Protein AF-A0A9C7QFZ3-F1 (afdb_monomer)

Secondary structure (DSSP, 8-state):
---HHHHHHHHHHHHHHTTSSSHHHHHHHHHHHHHHHHTT-HHHHHHHHHHHHHHHHHH---HHHHHHHHHHHHHHTTSS---------TTSS-SSPPP---HHHHHHHHTT--

Solvent-accessible surface area (backbone atoms only — not comparable to full-atom values): 6670 Å² total; per-residue (Å²): 139,87,58,64,66,60,50,52,53,51,39,52,54,48,18,59,73,48,60,52,85,31,78,67,7,35,54,39,36,47,54,47,16,52,50,27,46,76,72,67,42,52,70,63,15,48,56,36,27,52,52,36,39,55,51,27,67,72,72,71,44,62,67,66,58,38,51,50,34,49,48,50,52,38,19,74,72,66,76,42,75,64,86,68,79,80,76,76,60,97,62,85,65,63,96,60,77,78,81,79,75,57,64,70,5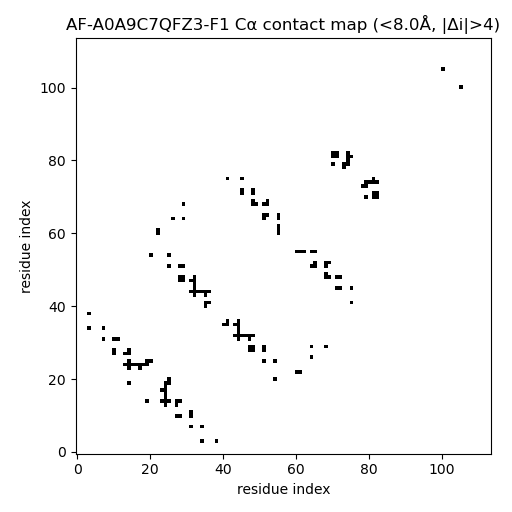8,53,55,56,55,63,62,73,81,111

Foldseek 3Di:
DDDLVVVLVVLVVQLVVCPVLDPRSLVSLLVNLVSCVVVVVNVSSLVSLVSSCVSCVVVVPDVVSNVSSVQSVCCVVVNDPRPDDPCPPPPVPPPDPDPDPDVVVVVVVVVVVD

Mean predicted aligned error: 12.06 Å

Sequence (114 aa):
LGNYERAVEKLNLAIEAAGGDTDEGTQYRCVLAELYANMGILNQSREEFEKVIEYTEKTNTLAKQRAIARAYLDAFDGKNAMPREKIQRPGDAPIVPKPRQNAAFIAKQSRKHR

Radius of gyration: 23.93 Å; Cα contacts (8 Å, |Δi|>4): 87; chains: 1; bounding box: 50×51×62 Å

Structure (mmCIF, N/CA/C/O backbone):
data_AF-A0A9C7QFZ3-F1
#
_entry.id   AF-A0A9C7QFZ3-F1
#
loop_
_atom_site.group_PDB
_atom_site.id
_atom_site.type_symbol
_atom_site.label_atom_id
_atom_site.label_alt_id
_atom_site.label_comp_id
_atom_site.label_asym_id
_atom_site.label_entity_id
_atom_site.label_seq_id
_atom_site.pdbx_PDB_ins_code
_atom_site.Cartn_x
_atom_site.Cartn_y
_atom_site.Cartn_z
_atom_site.occupancy
_atom_site.B_iso_or_equiv
_atom_site.auth_seq_id
_atom_site.auth_comp_id
_atom_site.auth_asym_id
_atom_site.auth_atom_id
_atom_site.pdbx_PDB_model_num
ATO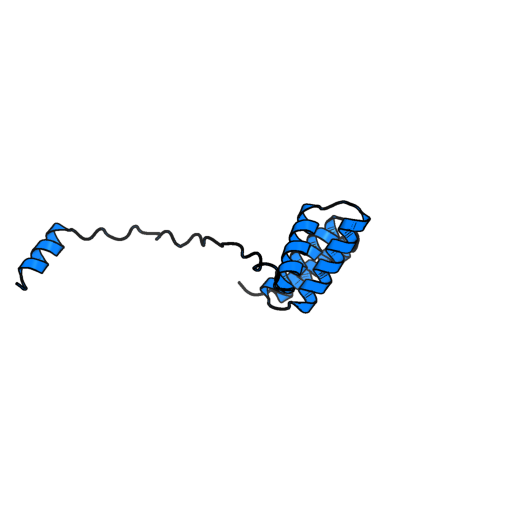M 1 N N . LEU A 1 1 ? 5.536 -7.553 18.666 1.00 51.28 1 LEU A N 1
ATOM 2 C CA . LEU A 1 1 ? 4.675 -6.833 17.699 1.00 51.28 1 LEU A CA 1
ATOM 3 C C . LEU A 1 1 ? 4.777 -5.359 18.044 1.00 51.28 1 LEU A C 1
ATOM 5 O O . LEU A 1 1 ? 4.451 -5.049 19.178 1.00 51.28 1 LEU A O 1
ATOM 9 N N . GLY A 1 2 ? 5.277 -4.486 17.166 1.00 60.38 2 GLY A N 1
ATOM 10 C CA . GLY A 1 2 ? 5.216 -3.045 17.458 1.00 60.38 2 GLY A CA 1
ATOM 11 C C . GLY A 1 2 ? 6.477 -2.246 17.182 1.00 60.38 2 GLY A C 1
ATOM 12 O O . GLY A 1 2 ? 6.984 -1.583 18.074 1.00 60.38 2 GLY A O 1
ATOM 13 N N . ASN A 1 3 ? 6.961 -2.251 15.944 1.00 81.94 3 ASN A N 1
ATOM 14 C CA . ASN A 1 3 ? 7.702 -1.081 15.491 1.00 81.94 3 ASN A CA 1
ATOM 15 C C . ASN A 1 3 ? 7.290 -0.755 14.056 1.00 81.94 3 ASN A C 1
ATOM 17 O O . ASN A 1 3 ? 8.013 -1.030 13.100 1.00 81.94 3 ASN A O 1
ATOM 21 N N . TYR A 1 4 ? 6.045 -0.286 13.924 1.00 85.88 4 TYR A N 1
ATOM 22 C CA . TYR A 1 4 ? 5.478 0.116 12.640 1.00 85.88 4 TYR A CA 1
ATOM 23 C C . TYR A 1 4 ? 6.265 1.274 12.022 1.00 85.88 4 TYR A C 1
ATOM 25 O O . TYR A 1 4 ? 6.459 1.282 10.816 1.00 85.88 4 TYR A O 1
ATOM 33 N N . GLU A 1 5 ? 6.821 2.168 12.842 1.00 87.38 5 GLU A N 1
ATOM 34 C CA . GLU A 1 5 ? 7.716 3.244 12.399 1.00 87.38 5 GLU A CA 1
ATOM 35 C C . GLU A 1 5 ? 8.938 2.687 11.664 1.00 87.38 5 GLU A C 1
ATOM 37 O O . GLU A 1 5 ? 9.227 3.087 10.540 1.00 87.38 5 GLU A O 1
ATOM 42 N N . ARG A 1 6 ? 9.593 1.666 12.232 1.00 90.00 6 ARG A N 1
ATOM 43 C CA . ARG A 1 6 ? 10.717 0.993 11.566 1.00 90.00 6 ARG A CA 1
ATOM 44 C C . ARG A 1 6 ? 10.304 0.264 10.282 1.00 90.00 6 ARG A C 1
ATOM 46 O O . ARG A 1 6 ? 11.125 0.095 9.385 1.00 90.00 6 ARG A O 1
ATOM 53 N N . ALA A 1 7 ? 9.067 -0.226 10.197 1.00 91.31 7 ALA A N 1
ATOM 54 C CA . ALA A 1 7 ? 8.556 -0.844 8.974 1.00 91.31 7 ALA A CA 1
ATOM 55 C C . ALA A 1 7 ? 8.312 0.208 7.881 1.00 91.31 7 ALA A C 1
ATOM 57 O O . ALA A 1 7 ? 8.732 -0.005 6.748 1.00 91.31 7 ALA A O 1
ATOM 58 N N . VAL A 1 8 ? 7.725 1.352 8.242 1.00 94.06 8 VAL A N 1
ATOM 59 C CA . VAL A 1 8 ? 7.552 2.512 7.356 1.00 94.06 8 VAL A CA 1
ATOM 60 C C . VAL A 1 8 ? 8.904 2.998 6.835 1.00 94.06 8 VAL A C 1
ATOM 62 O O . VAL A 1 8 ? 9.077 3.130 5.629 1.00 94.06 8 VAL A O 1
ATOM 65 N N . GLU A 1 9 ? 9.889 3.187 7.717 1.00 94.06 9 GLU A N 1
ATOM 66 C CA . GLU A 1 9 ? 11.241 3.620 7.341 1.00 94.06 9 GLU A CA 1
ATOM 67 C C . GLU A 1 9 ? 11.881 2.665 6.323 1.00 94.06 9 GLU A C 1
ATOM 69 O O . GLU A 1 9 ? 12.357 3.090 5.272 1.00 94.06 9 GLU A O 1
ATOM 74 N N . LYS A 1 10 ? 11.837 1.355 6.593 1.00 94.56 10 LYS A N 1
ATOM 75 C CA . LYS A 1 10 ? 12.385 0.345 5.679 1.00 94.56 10 LYS A CA 1
ATOM 76 C C . LYS A 1 10 ? 11.671 0.312 4.332 1.00 94.56 10 LYS A C 1
ATOM 78 O O . LYS A 1 10 ? 12.330 0.109 3.318 1.00 94.56 10 LYS A O 1
ATOM 83 N N . LEU A 1 11 ? 10.349 0.472 4.324 1.00 94.50 11 LEU A N 1
ATOM 84 C CA . LEU A 1 11 ? 9.569 0.502 3.089 1.00 94.50 11 LEU A CA 1
ATOM 85 C C . LEU A 1 11 ? 9.903 1.744 2.260 1.00 94.50 11 LEU A C 1
ATOM 87 O O . LEU A 1 11 ? 10.123 1.608 1.063 1.00 94.50 11 LEU A O 1
ATOM 91 N N . ASN A 1 12 ? 10.037 2.916 2.884 1.00 94.56 12 ASN A N 1
ATOM 92 C CA . ASN A 1 12 ? 10.461 4.134 2.191 1.00 94.56 12 ASN A CA 1
ATOM 93 C C . ASN A 1 12 ? 11.851 3.977 1.560 1.00 94.56 12 ASN A C 1
ATOM 95 O O . ASN A 1 12 ? 12.013 4.249 0.374 1.00 94.56 12 ASN A O 1
ATOM 99 N N . LEU A 1 13 ? 12.820 3.430 2.303 1.00 95.50 13 LEU A N 1
ATOM 100 C CA . LEU A 1 13 ? 14.153 3.136 1.765 1.00 95.50 13 LEU A CA 1
ATOM 101 C C . LEU A 1 13 ? 14.107 2.145 0.592 1.00 95.50 13 LEU A C 1
ATOM 103 O O . LEU A 1 13 ? 14.848 2.300 -0.375 1.00 95.50 13 LEU A O 1
ATOM 107 N N . ALA A 1 14 ? 13.241 1.129 0.656 1.00 94.44 14 ALA A N 1
ATOM 108 C CA . ALA A 1 14 ? 13.074 0.164 -0.430 1.00 94.44 14 ALA A CA 1
ATOM 109 C C . ALA A 1 14 ? 12.448 0.802 -1.682 1.00 94.44 14 ALA A C 1
ATOM 111 O O . ALA A 1 14 ? 12.876 0.509 -2.795 1.00 94.44 14 ALA A O 1
ATOM 112 N N . ILE A 1 15 ? 11.476 1.704 -1.509 1.00 94.69 15 ILE A N 1
ATOM 113 C CA . ILE A 1 15 ? 10.857 2.460 -2.608 1.00 94.69 15 ILE A CA 1
ATOM 114 C C . ILE A 1 15 ? 11.896 3.356 -3.291 1.00 94.69 15 ILE A C 1
ATOM 116 O O . ILE A 1 15 ? 11.976 3.370 -4.520 1.00 94.69 15 ILE A O 1
ATOM 120 N N . GLU A 1 16 ? 12.705 4.072 -2.508 1.00 93.81 16 GLU A N 1
ATOM 121 C CA . GLU A 1 16 ? 13.789 4.913 -3.024 1.00 93.81 16 GLU A CA 1
ATOM 122 C C . GLU A 1 16 ? 14.839 4.080 -3.768 1.00 93.81 16 GLU A C 1
ATOM 124 O O . GLU A 1 16 ? 15.200 4.413 -4.897 1.00 93.81 16 GLU A O 1
ATOM 129 N N . ALA A 1 17 ? 15.275 2.959 -3.186 1.00 94.56 17 ALA A N 1
ATOM 130 C CA . ALA A 1 17 ? 16.249 2.060 -3.802 1.00 94.56 17 ALA A CA 1
ATOM 131 C C . ALA A 1 17 ? 15.738 1.434 -5.111 1.00 94.56 17 ALA A C 1
ATOM 133 O O . ALA A 1 17 ? 16.511 1.261 -6.053 1.00 94.56 17 ALA A O 1
ATOM 134 N N . ALA A 1 18 ? 14.441 1.123 -5.187 1.00 91.38 18 ALA A N 1
ATOM 135 C CA . ALA A 1 18 ? 13.800 0.591 -6.385 1.00 91.38 18 ALA A CA 1
ATOM 136 C C . ALA A 1 18 ? 13.529 1.660 -7.460 1.00 91.38 18 ALA A C 1
ATOM 138 O O . ALA A 1 18 ? 13.088 1.315 -8.554 1.00 91.38 18 ALA A O 1
ATOM 139 N N . GLY A 1 19 ? 13.772 2.945 -7.181 1.00 85.81 19 GLY A N 1
ATOM 140 C CA . GLY A 1 19 ? 13.589 4.033 -8.143 1.00 85.81 19 GLY A CA 1
ATOM 141 C C . GLY A 1 19 ? 12.172 4.610 -8.216 1.00 85.81 19 GLY A C 1
ATOM 142 O O . GLY A 1 19 ? 11.866 5.283 -9.195 1.00 85.81 19 GLY A O 1
ATOM 143 N N . GLY A 1 20 ? 11.321 4.381 -7.207 1.00 74.06 20 GLY A N 1
ATOM 144 C CA . GLY A 1 20 ? 10.017 5.039 -7.016 1.00 74.06 20 GLY A CA 1
ATOM 145 C C . GLY A 1 20 ? 8.902 4.650 -7.999 1.00 74.06 20 GLY A C 1
ATOM 146 O O . GLY A 1 20 ? 7.839 4.224 -7.550 1.00 74.06 20 GLY A O 1
ATOM 147 N N . ASP A 1 21 ? 9.173 4.763 -9.301 1.00 83.38 21 ASP A N 1
ATOM 148 C CA . ASP A 1 21 ? 8.276 4.521 -10.441 1.00 83.38 21 ASP A CA 1
ATOM 149 C C . ASP A 1 21 ? 8.681 3.249 -11.205 1.00 83.38 21 ASP A C 1
ATOM 151 O O . ASP A 1 21 ? 8.745 3.187 -12.437 1.00 83.38 21 ASP A O 1
ATOM 155 N N . THR A 1 22 ? 8.987 2.197 -10.458 1.00 93.00 22 THR A N 1
ATOM 156 C CA . THR A 1 22 ? 9.196 0.852 -10.998 1.00 93.00 22 THR A CA 1
ATOM 157 C C . THR A 1 22 ? 8.092 -0.075 -10.517 1.00 93.00 22 THR A C 1
ATOM 159 O O . THR A 1 22 ? 7.403 0.209 -9.531 1.00 93.00 22 THR A O 1
ATOM 162 N N . ASP A 1 23 ? 7.927 -1.216 -11.188 1.00 93.19 23 ASP A N 1
ATOM 163 C CA . ASP A 1 23 ? 6.995 -2.245 -10.730 1.00 93.19 23 ASP A CA 1
ATOM 164 C C . ASP A 1 23 ? 7.326 -2.682 -9.290 1.00 93.19 23 ASP A C 1
ATOM 166 O O . ASP A 1 23 ? 6.430 -2.885 -8.474 1.00 93.19 23 ASP A O 1
ATOM 170 N N . GLU A 1 24 ? 8.613 -2.788 -8.954 1.00 94.12 24 GLU A N 1
ATOM 171 C CA . GLU A 1 24 ? 9.070 -3.144 -7.610 1.00 94.12 24 GLU A CA 1
ATOM 172 C C . GLU A 1 24 ? 8.784 -2.027 -6.590 1.00 94.12 24 GLU A C 1
ATOM 174 O O . GLU A 1 24 ? 8.185 -2.287 -5.544 1.00 94.12 24 GLU A O 1
ATOM 179 N N . GLY A 1 25 ? 9.111 -0.771 -6.915 1.00 94.38 25 GLY A N 1
ATOM 180 C CA . GLY A 1 25 ? 8.797 0.379 -6.061 1.00 94.38 25 GLY A CA 1
ATOM 181 C C . GLY A 1 25 ? 7.295 0.512 -5.792 1.00 94.38 25 GLY A C 1
ATOM 182 O O . GLY A 1 25 ? 6.874 0.736 -4.656 1.00 94.38 25 GLY A O 1
ATOM 183 N N . THR A 1 26 ? 6.470 0.267 -6.810 1.00 95.62 26 THR A N 1
ATOM 184 C CA . THR A 1 26 ? 5.006 0.310 -6.705 1.00 95.62 26 THR A CA 1
ATOM 185 C C . THR A 1 26 ? 4.454 -0.813 -5.827 1.00 95.62 26 THR A C 1
ATOM 187 O O . THR A 1 26 ? 3.505 -0.601 -5.069 1.00 95.62 26 THR A O 1
ATOM 190 N N . GLN A 1 27 ? 5.056 -2.005 -5.865 1.00 95.00 27 GLN A N 1
ATOM 191 C CA . GLN A 1 27 ? 4.702 -3.082 -4.937 1.00 95.00 27 GLN A CA 1
ATOM 192 C C . GLN A 1 27 ? 4.987 -2.688 -3.485 1.00 95.00 27 GLN A C 1
ATOM 194 O O . GLN A 1 27 ? 4.113 -2.865 -2.634 1.00 95.00 27 GLN A O 1
ATOM 199 N N . TYR A 1 28 ? 6.154 -2.099 -3.201 1.00 96.56 28 TYR A N 1
ATOM 200 C CA . TYR A 1 28 ? 6.472 -1.605 -1.858 1.00 96.56 28 TYR A CA 1
ATOM 201 C C . TYR A 1 28 ? 5.537 -0.470 -1.414 1.00 96.56 28 TYR A C 1
ATOM 203 O O . TYR A 1 28 ? 5.087 -0.483 -0.268 1.00 96.56 28 TYR A O 1
ATOM 211 N N . ARG A 1 29 ? 5.166 0.455 -2.314 1.00 95.81 29 ARG A N 1
ATOM 212 C CA . ARG A 1 29 ? 4.156 1.497 -2.036 1.00 95.81 29 ARG A CA 1
ATOM 213 C C . ARG A 1 29 ? 2.800 0.913 -1.652 1.00 95.81 29 ARG A C 1
ATOM 215 O O . ARG A 1 29 ? 2.189 1.382 -0.699 1.00 95.81 29 ARG A O 1
ATOM 222 N N . CYS A 1 30 ? 2.348 -0.137 -2.338 1.00 95.69 30 CYS A N 1
ATOM 223 C CA . CYS A 1 30 ? 1.087 -0.805 -2.007 1.00 95.69 30 CYS A CA 1
ATOM 224 C C . CYS A 1 30 ? 1.105 -1.363 -0.573 1.00 95.69 30 CYS A C 1
ATOM 226 O O . CYS A 1 30 ? 0.166 -1.149 0.189 1.00 95.69 30 CYS A O 1
ATOM 228 N N . VAL A 1 31 ? 2.206 -2.006 -0.171 1.00 95.25 31 VAL A N 1
ATOM 229 C CA . VAL A 1 31 ? 2.378 -2.525 1.199 1.00 95.25 31 VAL A CA 1
ATOM 230 C C . VAL A 1 31 ? 2.462 -1.389 2.226 1.00 95.25 31 VAL A C 1
ATOM 232 O O . VAL A 1 31 ? 1.899 -1.492 3.315 1.00 95.25 31 V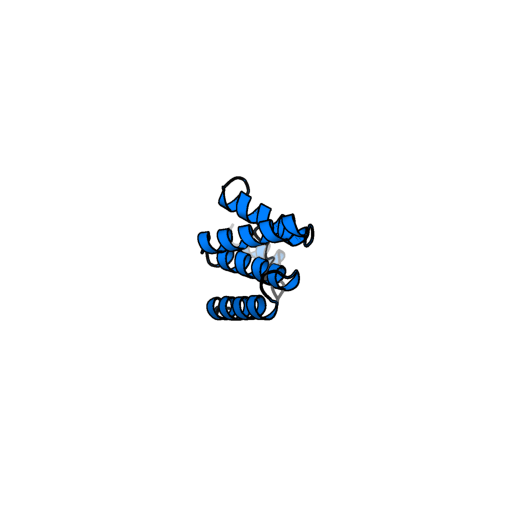AL A O 1
ATOM 235 N N . LEU A 1 32 ? 3.137 -0.287 1.890 1.00 95.69 32 LEU A N 1
ATOM 236 C CA . LEU A 1 32 ? 3.205 0.903 2.739 1.00 95.69 32 LEU A CA 1
ATOM 237 C C . LEU A 1 32 ? 1.815 1.517 2.963 1.00 95.69 32 LEU A C 1
ATOM 239 O O . LEU A 1 32 ? 1.462 1.862 4.091 1.00 95.69 32 LEU A O 1
ATOM 243 N N . ALA A 1 33 ? 1.003 1.595 1.911 1.00 96.19 33 ALA A N 1
ATOM 244 C CA . ALA A 1 33 ? -0.358 2.100 1.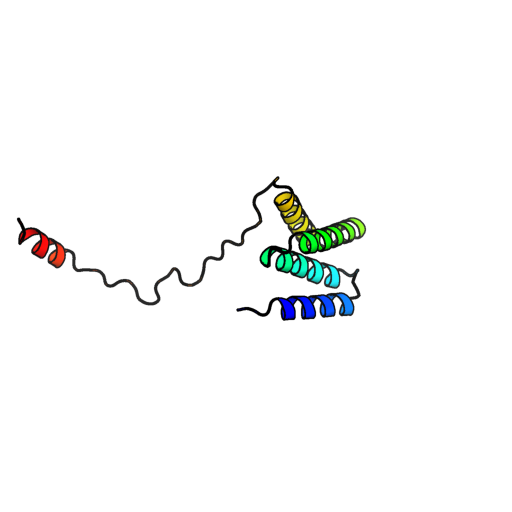987 1.00 96.19 33 ALA A CA 1
ATOM 245 C C . ALA A 1 33 ? -1.244 1.224 2.892 1.00 96.19 33 ALA A C 1
ATOM 247 O O . ALA A 1 33 ? -1.955 1.749 3.755 1.00 96.19 33 ALA A O 1
ATOM 248 N N . GLU A 1 34 ? -1.157 -0.104 2.771 1.00 94.44 34 GLU A N 1
ATOM 249 C CA . GLU A 1 34 ? -1.838 -1.046 3.673 1.00 94.44 34 GLU A CA 1
ATOM 250 C C . GLU A 1 34 ? -1.384 -0.882 5.129 1.00 94.44 34 GLU A C 1
ATOM 252 O O . GLU A 1 34 ? -2.202 -0.897 6.054 1.00 94.44 34 GLU A O 1
ATOM 257 N N . LEU A 1 35 ? -0.081 -0.686 5.347 1.00 94.00 35 LEU A N 1
ATOM 258 C CA 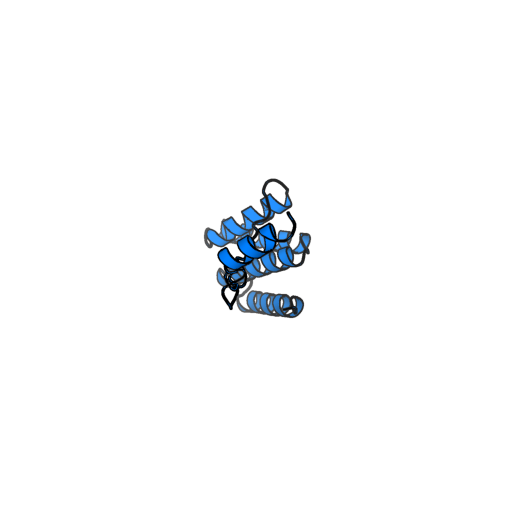. LEU A 1 35 ? 0.481 -0.454 6.672 1.00 94.00 35 LEU A CA 1
ATOM 259 C C . LEU A 1 35 ? -0.099 0.814 7.308 1.00 94.00 35 LEU A C 1
ATOM 261 O O . LEU A 1 35 ? -0.555 0.765 8.452 1.00 94.00 35 LEU A O 1
ATOM 265 N N . TYR A 1 36 ? -0.156 1.920 6.562 1.00 95.19 36 TYR A N 1
ATOM 266 C CA . TYR A 1 36 ? -0.786 3.154 7.031 1.00 95.19 36 TYR A CA 1
ATOM 267 C C . TYR A 1 36 ? -2.270 2.962 7.361 1.00 95.19 36 TYR A C 1
ATOM 269 O O . TYR A 1 36 ? -2.728 3.460 8.392 1.00 95.19 36 TYR A O 1
ATOM 277 N N . ALA A 1 37 ? -3.011 2.188 6.558 1.00 92.31 37 ALA A N 1
ATOM 278 C CA . ALA A 1 37 ? -4.406 1.858 6.856 1.00 92.31 37 ALA A CA 1
ATOM 279 C C . ALA A 1 37 ? -4.534 1.091 8.181 1.00 92.31 37 ALA A C 1
ATOM 281 O O . ALA A 1 37 ? -5.375 1.426 9.016 1.00 92.31 37 ALA A O 1
ATOM 282 N N . ASN A 1 38 ? -3.664 0.104 8.407 1.00 90.00 38 ASN A N 1
ATOM 283 C CA . ASN A 1 38 ? -3.637 -0.692 9.636 1.00 90.00 38 ASN A CA 1
ATOM 284 C C . ASN A 1 38 ? -3.231 0.128 10.873 1.00 90.00 38 ASN A C 1
ATOM 286 O O . ASN A 1 38 ? -3.660 -0.184 11.984 1.00 90.00 38 ASN A O 1
ATOM 290 N N . MET A 1 39 ? -2.441 1.188 10.691 1.00 90.88 39 MET A N 1
ATOM 291 C CA . MET A 1 39 ? -2.106 2.162 11.737 1.00 90.88 39 MET A CA 1
ATOM 292 C C . MET A 1 39 ? -3.212 3.203 11.979 1.00 90.88 39 MET A C 1
ATOM 294 O O . MET A 1 39 ? -3.107 3.994 12.914 1.00 90.88 39 MET A O 1
ATOM 298 N N . GLY A 1 40 ? -4.266 3.226 11.156 1.00 91.00 40 GLY A N 1
ATOM 299 C CA . GLY A 1 40 ? -5.335 4.226 11.218 1.00 91.00 40 GLY A CA 1
ATOM 300 C C . GLY A 1 40 ? -4.974 5.575 10.586 1.00 91.00 40 GLY A C 1
ATOM 301 O O . GLY A 1 40 ? -5.726 6.537 10.729 1.00 91.00 40 GLY A O 1
ATOM 302 N N . ILE A 1 41 ? -3.855 5.663 9.863 1.00 94.19 41 ILE A N 1
ATOM 303 C CA . ILE A 1 41 ? -3.391 6.892 9.209 1.00 94.19 41 ILE A CA 1
ATOM 304 C C . ILE A 1 41 ? -3.952 6.949 7.782 1.00 94.19 41 ILE A C 1
ATOM 306 O O . ILE A 1 41 ? -3.247 6.808 6.782 1.00 94.19 41 ILE A O 1
ATOM 310 N N . LEU A 1 42 ? -5.273 7.121 7.690 1.00 92.94 42 LEU A N 1
ATOM 311 C CA . LEU A 1 42 ? -6.022 6.928 6.443 1.00 92.94 42 LEU A CA 1
ATOM 312 C C . LEU A 1 42 ? -5.644 7.916 5.331 1.00 92.94 42 LEU A C 1
ATOM 314 O O . LEU A 1 42 ? -5.637 7.534 4.167 1.00 92.94 42 LEU A O 1
ATOM 318 N N . ASN A 1 43 ? -5.290 9.158 5.672 1.00 94.88 43 ASN A N 1
ATOM 319 C CA . ASN A 1 43 ? -4.913 10.161 4.670 1.00 94.88 43 ASN A CA 1
ATOM 320 C C . ASN A 1 43 ? -3.617 9.778 3.936 1.00 94.88 43 ASN A C 1
ATOM 322 O O . ASN A 1 43 ? -3.573 9.845 2.713 1.00 94.88 43 ASN A O 1
ATOM 326 N N . GLN A 1 44 ? -2.598 9.314 4.669 1.00 95.38 44 GLN A N 1
ATOM 327 C CA . GLN A 1 44 ? -1.335 8.849 4.076 1.00 95.38 44 GLN A CA 1
ATOM 328 C C . GLN A 1 44 ? -1.537 7.558 3.282 1.00 95.38 44 GLN A C 1
ATOM 330 O O . GLN A 1 44 ? -0.996 7.397 2.194 1.00 95.38 44 GLN A O 1
ATOM 335 N N . SER A 1 45 ? -2.368 6.651 3.801 1.00 95.94 45 SER A N 1
ATOM 336 C CA . SER A 1 45 ? -2.745 5.435 3.082 1.00 95.94 45 SER A CA 1
ATOM 337 C C . SER A 1 45 ? -3.414 5.746 1.739 1.00 95.94 45 SER A C 1
ATOM 339 O O . SER A 1 45 ? -3.035 5.178 0.716 1.00 95.94 45 SER A O 1
ATOM 341 N N . ARG A 1 46 ? -4.372 6.683 1.728 1.00 96.44 46 ARG A N 1
ATOM 342 C CA . ARG A 1 46 ? -5.065 7.131 0.515 1.00 96.44 46 ARG A CA 1
ATOM 343 C C . ARG A 1 46 ? -4.085 7.695 -0.510 1.00 96.44 46 ARG A C 1
ATOM 345 O O . ARG A 1 46 ? -4.120 7.258 -1.653 1.00 96.44 46 ARG A O 1
ATOM 352 N N . GLU A 1 47 ? -3.203 8.600 -0.091 1.00 96.75 47 GLU A N 1
ATOM 353 C CA . GLU A 1 47 ? -2.214 9.220 -0.978 1.00 96.75 47 GLU A CA 1
ATOM 354 C C . GLU A 1 47 ? -1.312 8.171 -1.654 1.00 96.75 47 GLU A C 1
ATOM 356 O O . GLU A 1 47 ? -1.082 8.217 -2.862 1.00 96.75 47 GLU A O 1
ATOM 361 N N . GLU A 1 48 ? -0.834 7.177 -0.901 1.00 96.62 48 GLU A N 1
ATOM 362 C CA . GLU A 1 48 ? 0.008 6.118 -1.464 1.00 96.62 48 GLU A CA 1
ATOM 363 C C . GLU A 1 48 ? -0.772 5.176 -2.396 1.00 96.62 48 GLU A C 1
ATOM 365 O O . GLU A 1 48 ? -0.253 4.781 -3.443 1.00 96.62 48 GLU A O 1
ATOM 370 N N . PHE A 1 49 ? -2.035 4.854 -2.093 1.00 97.19 49 PHE A N 1
ATOM 371 C CA . PHE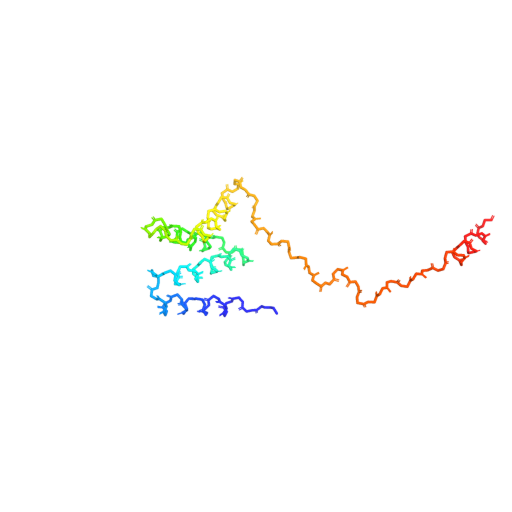 A 1 49 ? -2.871 4.057 -2.999 1.00 97.19 49 PHE A CA 1
ATOM 372 C C . PHE A 1 49 ? -3.217 4.791 -4.299 1.00 97.19 49 PHE A C 1
ATOM 374 O O . PHE A 1 49 ? -3.273 4.154 -5.353 1.00 97.19 49 PHE A O 1
ATOM 381 N N . GLU A 1 50 ? -3.417 6.109 -4.255 1.00 96.88 50 GLU A N 1
ATOM 382 C CA . GLU A 1 50 ? -3.632 6.929 -5.452 1.00 96.88 50 GLU A CA 1
ATOM 383 C C . GLU A 1 50 ? -2.408 6.882 -6.380 1.00 96.88 50 GLU A C 1
ATOM 385 O O . GLU A 1 50 ? -2.567 6.633 -7.577 1.00 96.88 50 GLU A O 1
ATOM 390 N N . LYS A 1 51 ? -1.187 6.974 -5.829 1.00 95.69 51 LYS A N 1
ATOM 391 C CA . LYS A 1 51 ? 0.067 6.804 -6.593 1.00 95.69 51 LYS A CA 1
ATOM 392 C C . LYS A 1 51 ? 0.178 5.412 -7.222 1.00 95.69 51 LYS A C 1
ATOM 394 O O . LYS A 1 51 ? 0.568 5.287 -8.383 1.00 95.69 51 LYS A O 1
ATOM 399 N N . VAL A 1 52 ? -0.193 4.356 -6.487 1.00 96.31 52 VAL A N 1
ATOM 400 C CA . VAL A 1 52 ? -0.219 2.980 -7.022 1.00 96.31 52 VAL A CA 1
ATOM 401 C C . VAL A 1 52 ? -1.183 2.879 -8.204 1.00 96.31 52 VAL A C 1
ATOM 403 O O . VAL A 1 52 ? -0.822 2.327 -9.244 1.00 96.31 52 VAL A O 1
ATOM 406 N N . ILE A 1 53 ? -2.398 3.422 -8.088 1.00 96.69 53 ILE A N 1
ATOM 407 C CA . ILE A 1 53 ? -3.366 3.415 -9.193 1.00 96.69 53 ILE A CA 1
ATOM 408 C C . ILE A 1 53 ? -2.812 4.174 -10.394 1.00 96.69 53 ILE A C 1
ATOM 410 O O . ILE A 1 53 ? -2.789 3.602 -11.482 1.00 96.69 53 ILE A O 1
ATOM 414 N N . GLU A 1 54 ? -2.312 5.393 -10.197 1.00 96.00 54 GLU A N 1
ATOM 415 C CA . GLU A 1 54 ? -1.758 6.218 -11.273 1.00 96.00 54 GLU A CA 1
ATOM 416 C C . GLU A 1 54 ? -0.649 5.481 -12.035 1.00 96.00 54 GLU A C 1
ATOM 418 O O . GLU A 1 54 ? -0.675 5.422 -13.267 1.00 96.00 54 GLU A O 1
ATOM 423 N N . TYR A 1 55 ? 0.296 4.868 -11.315 1.00 95.69 55 TYR A N 1
ATOM 424 C CA . TYR A 1 55 ? 1.365 4.090 -11.933 1.00 95.69 55 TYR A CA 1
ATOM 425 C C . TYR A 1 55 ? 0.810 2.898 -12.712 1.00 95.69 55 TYR A C 1
ATOM 427 O O . TYR A 1 55 ? 1.077 2.754 -13.906 1.00 95.69 55 TYR A O 1
ATOM 435 N N . THR A 1 56 ? -0.007 2.065 -12.056 1.00 95.50 56 THR A N 1
ATOM 436 C CA . THR A 1 56 ? -0.534 0.856 -12.696 1.00 95.50 56 THR A CA 1
ATOM 437 C C . THR A 1 56 ? -1.399 1.176 -13.907 1.00 95.50 56 THR A C 1
ATOM 439 O O . THR A 1 56 ? -1.403 0.393 -14.849 1.00 95.50 56 THR A O 1
ATOM 442 N N . GLU A 1 57 ? -2.150 2.277 -13.921 1.00 94.81 57 GLU A N 1
ATOM 443 C CA . GLU A 1 57 ? -2.958 2.685 -15.074 1.00 94.81 57 GLU A CA 1
ATOM 444 C C . GLU A 1 57 ? -2.089 3.163 -16.242 1.00 94.81 57 GLU A C 1
ATOM 446 O O . GLU A 1 57 ? -2.386 2.817 -17.385 1.00 94.81 57 GLU A O 1
ATOM 451 N N . LYS A 1 58 ? -0.979 3.864 -15.966 1.00 94.62 58 LYS A N 1
ATOM 452 C CA . LYS A 1 58 ? -0.006 4.280 -16.990 1.00 94.62 58 LYS A CA 1
ATOM 453 C C . LYS A 1 58 ? 0.723 3.096 -17.627 1.00 94.62 58 LYS A C 1
ATOM 455 O O . LYS A 1 58 ? 0.853 3.047 -18.847 1.00 94.62 58 LYS A O 1
ATOM 460 N N . THR A 1 59 ? 1.212 2.152 -16.825 1.00 93.38 59 THR A N 1
ATOM 461 C CA . THR A 1 59 ? 2.019 1.013 -17.311 1.00 93.38 59 THR A CA 1
ATOM 462 C C . THR A 1 59 ? 1.179 -0.186 -17.739 1.00 93.38 59 THR A C 1
ATOM 464 O O . THR A 1 59 ? 1.666 -1.093 -18.410 1.00 93.38 59 THR A O 1
ATOM 467 N N . ASN A 1 60 ? -0.088 -0.211 -17.331 1.00 93.44 60 ASN A N 1
ATOM 468 C CA . ASN A 1 60 ? -0.981 -1.357 -17.416 1.00 93.44 60 ASN A CA 1
ATOM 469 C C . ASN A 1 60 ? -0.426 -2.653 -16.777 1.00 93.44 60 ASN A C 1
ATOM 471 O O . ASN A 1 60 ? -0.839 -3.756 -17.141 1.00 93.44 60 ASN A O 1
ATOM 475 N N . THR A 1 61 ? 0.490 -2.529 -15.812 1.00 92.31 61 THR A N 1
ATOM 476 C CA . THR A 1 61 ? 1.061 -3.643 -15.037 1.00 92.31 61 THR A CA 1
ATOM 477 C C . THR A 1 61 ? 0.386 -3.766 -13.663 1.00 92.31 61 THR A C 1
ATOM 479 O O . THR A 1 61 ? -0.502 -2.987 -13.311 1.00 92.31 61 THR A O 1
ATOM 482 N N . LEU A 1 62 ?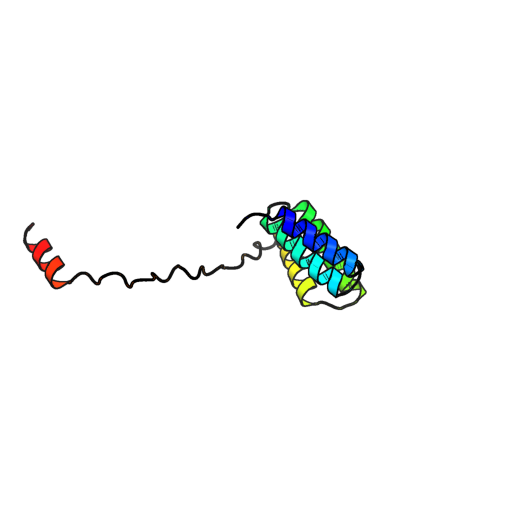 0.766 -4.790 -12.885 1.00 93.25 62 LEU A N 1
ATOM 483 C CA . LEU A 1 62 ? 0.395 -4.929 -11.466 1.00 93.25 62 LEU A CA 1
ATOM 484 C C . LEU A 1 62 ? -1.121 -4.900 -11.181 1.00 93.25 62 LEU A C 1
ATOM 486 O O . LEU A 1 62 ? -1.604 -4.261 -10.245 1.00 93.25 62 LEU A O 1
ATOM 490 N N . ALA A 1 63 ? -1.895 -5.654 -11.969 1.00 95.06 63 ALA A N 1
ATOM 491 C CA . ALA A 1 63 ? -3.356 -5.716 -11.848 1.00 95.06 63 ALA A CA 1
ATOM 492 C C . ALA A 1 63 ? -3.852 -6.076 -10.431 1.00 95.06 63 ALA A C 1
ATOM 494 O O . ALA A 1 63 ? -4.909 -5.607 -10.010 1.00 95.06 63 ALA A O 1
ATOM 495 N N . LYS A 1 64 ? -3.086 -6.880 -9.678 1.00 94.44 64 LYS A N 1
ATOM 496 C CA . LYS A 1 64 ? -3.412 -7.233 -8.287 1.00 94.44 64 LYS A CA 1
ATOM 497 C C . LYS A 1 64 ? -3.317 -6.017 -7.366 1.00 94.44 64 LYS A C 1
ATOM 499 O O . LYS A 1 64 ? -4.258 -5.746 -6.632 1.00 94.44 64 LYS A O 1
ATOM 504 N N . GLN A 1 65 ? -2.221 -5.269 -7.443 1.00 94.81 65 GLN A N 1
ATOM 505 C CA . GLN A 1 65 ? -1.985 -4.060 -6.656 1.00 94.81 65 GLN A CA 1
ATOM 506 C C . GLN A 1 65 ? -3.028 -2.990 -6.989 1.00 94.81 65 GLN A C 1
ATOM 508 O O . GLN A 1 65 ? -3.590 -2.383 -6.083 1.00 94.81 65 GLN A O 1
ATOM 513 N N . ARG A 1 66 ? -3.386 -2.839 -8.272 1.00 95.62 66 ARG A N 1
ATOM 514 C CA . ARG A 1 66 ? -4.490 -1.962 -8.693 1.00 95.62 66 ARG A CA 1
ATOM 515 C C . ARG A 1 66 ? -5.821 -2.357 -8.047 1.00 95.62 66 ARG A C 1
ATOM 517 O O . ARG A 1 66 ? -6.554 -1.494 -7.572 1.00 95.62 66 ARG A O 1
ATOM 524 N N . ALA A 1 67 ? -6.147 -3.652 -8.036 1.00 94.88 67 ALA A N 1
ATOM 525 C CA . ALA A 1 67 ? -7.382 -4.150 -7.430 1.00 94.88 67 ALA A CA 1
ATOM 526 C C . ALA A 1 67 ? -7.413 -3.915 -5.911 1.00 94.88 67 ALA A C 1
ATOM 528 O O . ALA A 1 67 ? -8.436 -3.480 -5.386 1.00 94.88 67 ALA A O 1
ATOM 529 N N . ILE A 1 68 ? -6.290 -4.151 -5.228 1.00 93.50 68 ILE A N 1
ATOM 530 C CA . ILE A 1 68 ? -6.133 -3.877 -3.796 1.00 93.50 68 ILE A CA 1
ATOM 531 C C . ILE A 1 68 ? -6.334 -2.384 -3.522 1.00 93.50 68 ILE A C 1
ATOM 533 O O . ILE A 1 68 ? -7.203 -2.027 -2.730 1.00 93.50 68 ILE A O 1
ATOM 537 N N . ALA A 1 69 ? -5.602 -1.514 -4.221 1.00 95.12 69 ALA A N 1
ATOM 538 C CA . ALA A 1 69 ? -5.683 -0.069 -4.030 1.00 95.12 69 ALA A CA 1
ATOM 539 C C . ALA A 1 69 ? -7.115 0.457 -4.213 1.00 95.12 69 ALA A C 1
ATOM 541 O O . ALA A 1 69 ? -7.623 1.183 -3.360 1.00 95.12 69 ALA A O 1
ATOM 542 N N . ARG A 1 70 ? -7.816 0.016 -5.268 1.00 94.81 70 ARG A N 1
ATOM 543 C CA . ARG A 1 70 ? -9.225 0.379 -5.493 1.00 94.81 70 ARG A CA 1
ATOM 544 C C . ARG A 1 70 ? -10.139 -0.092 -4.363 1.00 94.81 70 ARG A C 1
ATOM 546 O O . ARG A 1 70 ? -10.972 0.683 -3.908 1.00 94.81 70 ARG A O 1
ATOM 553 N N . ALA A 1 71 ? -9.960 -1.320 -3.874 1.00 93.38 71 ALA A N 1
ATOM 554 C CA . ALA A 1 71 ? -10.759 -1.841 -2.766 1.00 93.38 71 ALA A CA 1
ATOM 555 C C . ALA A 1 71 ? -10.583 -1.015 -1.480 1.00 93.38 71 ALA A C 1
ATOM 557 O O . ALA A 1 71 ? -11.564 -0.760 -0.781 1.00 93.38 71 ALA A O 1
ATOM 558 N N . TYR A 1 72 ? -9.358 -0.570 -1.183 1.00 93.81 72 TYR A N 1
ATOM 559 C CA . TYR A 1 72 ? -9.087 0.311 -0.046 1.00 93.81 72 TYR A CA 1
ATOM 560 C C . TYR A 1 72 ? -9.700 1.702 -0.229 1.00 93.81 72 TYR A C 1
ATOM 562 O O . TYR A 1 72 ? -10.369 2.181 0.683 1.00 93.81 72 TYR A O 1
ATOM 570 N N . LEU A 1 73 ? -9.546 2.328 -1.400 1.00 93.69 73 LEU A N 1
ATOM 571 C CA . LEU A 1 73 ? -10.142 3.642 -1.671 1.00 93.69 73 LEU A CA 1
ATOM 572 C C . LEU A 1 73 ? -11.674 3.612 -1.595 1.00 93.69 73 LEU A C 1
ATOM 574 O O . LEU A 1 73 ? -12.271 4.464 -0.940 1.00 93.69 73 LEU A O 1
ATOM 578 N N . ASP A 1 74 ? -12.313 2.596 -2.181 1.00 93.06 74 ASP A N 1
ATOM 579 C CA . ASP A 1 74 ? -13.764 2.417 -2.081 1.00 93.06 74 ASP A CA 1
ATOM 580 C C . ASP A 1 74 ? -14.212 2.207 -0.630 1.00 93.06 74 ASP A C 1
ATOM 582 O O . ASP A 1 74 ? -15.280 2.675 -0.228 1.00 93.06 74 ASP A O 1
ATOM 586 N N . ALA A 1 75 ? -13.401 1.520 0.175 1.0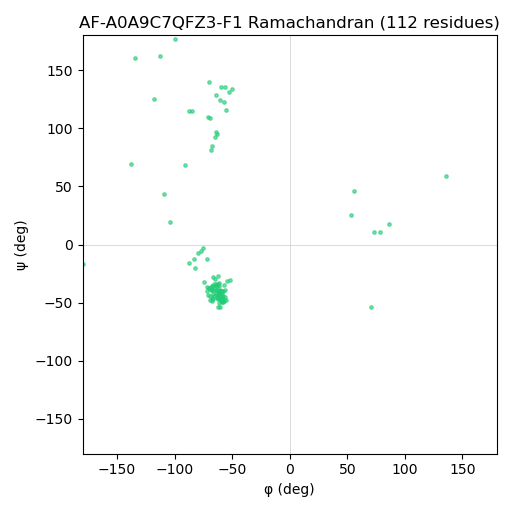0 91.19 75 ALA A N 1
ATOM 587 C CA . ALA A 1 75 ? -13.687 1.347 1.589 1.00 91.19 75 ALA A CA 1
ATOM 588 C C . ALA A 1 75 ? -13.503 2.639 2.399 1.00 91.19 75 ALA A C 1
ATOM 590 O O . ALA A 1 75 ? -14.304 2.915 3.292 1.00 91.19 75 ALA A O 1
ATOM 591 N N . PHE A 1 76 ? -12.510 3.467 2.063 1.00 90.56 76 PHE A N 1
ATOM 592 C CA . PHE A 1 76 ? -12.338 4.792 2.663 1.00 90.56 76 PHE A CA 1
ATOM 593 C C . PHE A 1 76 ? -13.481 5.746 2.307 1.00 90.56 76 PHE A C 1
ATOM 595 O O . PHE A 1 76 ? -13.868 6.563 3.137 1.00 90.56 76 PHE A O 1
ATOM 602 N N . ASP A 1 77 ? -14.043 5.621 1.104 1.00 89.88 77 ASP A N 1
ATOM 603 C CA . ASP A 1 77 ? -15.228 6.364 0.662 1.00 89.88 77 ASP A CA 1
ATOM 604 C C . ASP A 1 77 ? -16.537 5.829 1.281 1.00 89.88 77 ASP A C 1
ATOM 606 O O . ASP A 1 77 ? -17.614 6.367 1.024 1.00 89.88 77 ASP A O 1
ATOM 610 N N . GLY A 1 78 ? -16.475 4.748 2.068 1.00 86.06 78 GLY A N 1
ATOM 611 C CA . GLY A 1 78 ? -17.642 4.110 2.678 1.00 86.06 78 GLY A CA 1
ATOM 612 C C . GLY A 1 78 ? -18.514 3.317 1.700 1.00 86.06 78 GLY A C 1
ATOM 613 O O . GLY A 1 78 ? -19.612 2.900 2.067 1.00 86.06 78 GLY A O 1
ATOM 614 N N . LYS A 1 79 ? -18.045 3.084 0.466 1.00 81.56 79 LYS A N 1
ATOM 615 C CA . LYS A 1 79 ? -18.760 2.288 -0.547 1.00 81.56 79 LYS A CA 1
ATOM 616 C C . LYS A 1 79 ? -18.703 0.794 -0.236 1.00 81.56 79 LYS A C 1
ATOM 618 O O . LYS A 1 79 ? -19.649 0.077 -0.539 1.00 81.56 79 LYS A O 1
ATOM 623 N N . ASN A 1 80 ? -17.608 0.338 0.377 1.00 76.00 80 ASN A N 1
ATOM 624 C CA . ASN A 1 80 ? -17.370 -1.058 0.743 1.00 76.00 80 ASN A CA 1
ATOM 625 C C . ASN A 1 80 ? -16.828 -1.187 2.175 1.00 76.00 80 ASN A C 1
ATOM 627 O O . ASN A 1 80 ? -16.289 -0.247 2.751 1.00 76.00 80 ASN A O 1
ATOM 631 N N . ALA A 1 81 ? -16.949 -2.376 2.768 1.00 74.38 81 ALA A N 1
ATOM 632 C CA . ALA A 1 81 ? -16.264 -2.662 4.024 1.00 74.38 81 ALA A CA 1
ATOM 633 C C . ALA A 1 81 ? -14.750 -2.777 3.781 1.00 74.38 81 ALA A C 1
ATOM 635 O O . ALA A 1 81 ? -14.331 -3.396 2.803 1.00 74.38 81 ALA A O 1
ATOM 636 N N . MET A 1 82 ? -13.941 -2.233 4.699 1.00 69.50 82 MET A N 1
ATOM 637 C CA . MET A 1 82 ? -12.482 -2.386 4.665 1.00 69.50 82 MET A CA 1
ATOM 638 C C . MET A 1 82 ? -12.101 -3.862 4.500 1.00 69.50 82 MET A C 1
ATOM 640 O O . MET A 1 82 ? -12.661 -4.696 5.227 1.00 69.50 82 MET A O 1
ATOM 644 N N . PRO A 1 83 ? -11.158 -4.198 3.599 1.00 66.38 83 PRO A N 1
ATOM 645 C CA . PRO A 1 83 ? -10.675 -5.561 3.442 1.00 66.38 83 PRO A CA 1
ATOM 646 C C . PRO A 1 83 ? -9.991 -5.986 4.744 1.00 66.38 83 PRO A C 1
ATOM 648 O O . PRO A 1 83 ? -8.838 -5.673 5.016 1.00 66.38 83 PRO A O 1
ATOM 651 N N . ARG A 1 84 ? -10.746 -6.659 5.612 1.00 58.94 84 ARG A N 1
ATOM 652 C CA . ARG A 1 84 ? -10.210 -7.266 6.825 1.00 58.94 84 ARG A CA 1
ATOM 653 C C . ARG A 1 84 ? -9.682 -8.628 6.433 1.00 58.94 84 ARG A C 1
ATOM 655 O O . ARG A 1 84 ? -10.473 -9.515 6.101 1.00 58.94 84 ARG A O 1
ATOM 662 N N . GLU A 1 85 ? -8.373 -8.826 6.533 1.00 54.28 85 GLU A N 1
ATOM 663 C CA . GLU A 1 85 ? -7.860 -10.181 6.653 1.00 54.28 85 GLU A CA 1
ATOM 664 C C . GLU A 1 85 ? -8.554 -10.821 7.856 1.00 54.28 85 GLU A C 1
ATOM 666 O O . GLU A 1 85 ? -8.427 -10.376 9.002 1.00 54.28 85 GLU A O 1
ATOM 671 N N . LYS A 1 86 ? -9.352 -11.860 7.601 1.00 49.72 86 LYS A N 1
ATOM 672 C CA . LYS A 1 86 ? -9.797 -12.757 8.661 1.00 49.72 86 LYS A CA 1
ATOM 673 C C . LYS A 1 86 ? -8.553 -13.501 9.123 1.00 49.72 86 LYS A C 1
ATOM 675 O O . LYS A 1 86 ? -8.272 -14.591 8.637 1.00 49.72 86 LYS A O 1
ATOM 680 N N . ILE A 1 87 ? -7.801 -12.900 10.038 1.00 50.31 87 ILE A N 1
ATOM 681 C CA . ILE A 1 87 ? -6.715 -13.577 10.733 1.00 50.31 87 ILE A CA 1
ATOM 682 C C . ILE A 1 87 ? -7.384 -14.682 11.554 1.00 50.31 87 ILE A C 1
ATOM 684 O O . ILE A 1 87 ? -7.838 -14.451 12.675 1.00 50.31 87 ILE A O 1
ATOM 688 N N . GLN A 1 88 ? -7.493 -15.884 10.987 1.00 51.34 88 GLN A N 1
ATOM 689 C CA . GLN A 1 88 ? -7.670 -17.088 11.786 1.00 51.34 88 GLN A CA 1
ATOM 690 C C . GLN A 1 88 ? -6.388 -17.210 12.593 1.00 51.34 88 GLN A C 1
ATOM 692 O O . GLN A 1 88 ? -5.352 -17.625 12.078 1.00 51.34 88 GLN A O 1
ATOM 697 N N . ARG A 1 89 ? -6.424 -16.733 13.840 1.00 51.06 89 ARG A N 1
ATOM 698 C CA . ARG A 1 89 ? -5.276 -16.859 14.729 1.00 51.06 89 ARG A CA 1
ATOM 699 C C . ARG A 1 89 ? -5.020 -18.358 14.889 1.00 51.06 89 ARG A C 1
ATOM 701 O O . ARG A 1 89 ? -5.944 -19.068 15.299 1.00 51.06 89 ARG A O 1
ATOM 708 N N . PRO A 1 90 ? -3.810 -18.859 14.597 1.00 53.06 90 PRO A N 1
ATOM 709 C CA . PRO A 1 90 ? -3.436 -20.227 14.926 1.00 53.06 90 PRO A CA 1
ATOM 710 C C . PRO A 1 90 ? -3.336 -20.321 16.456 1.00 53.06 90 PRO A C 1
ATOM 712 O O . PRO A 1 90 ? -2.281 -20.130 17.048 1.00 53.06 90 PRO A O 1
ATOM 715 N N . GLY A 1 91 ? -4.485 -20.476 17.107 1.00 53.34 91 GLY A N 1
ATOM 716 C CA . GLY A 1 91 ? -4.655 -20.358 18.554 1.00 53.34 91 GLY A CA 1
ATOM 717 C C . GLY A 1 91 ? -6.089 -20.603 19.027 1.00 53.34 91 GLY A C 1
ATOM 718 O O . GLY A 1 91 ? -6.285 -20.905 20.199 1.00 53.34 91 GLY A O 1
ATOM 719 N N . ASP A 1 92 ? -7.085 -20.564 18.132 1.00 57.56 92 ASP A N 1
ATOM 720 C CA . ASP A 1 92 ? -8.456 -20.989 18.473 1.00 57.56 92 ASP A CA 1
ATOM 721 C C . ASP A 1 92 ? -8.584 -22.514 18.649 1.00 57.56 92 ASP A C 1
ATOM 723 O O . ASP A 1 92 ? -9.571 -23.006 19.200 1.00 57.56 92 ASP A O 1
ATOM 727 N N . ALA A 1 93 ? -7.566 -23.275 18.235 1.00 61.72 93 ALA A N 1
ATOM 728 C CA . ALA A 1 93 ? -7.422 -24.675 18.601 1.00 61.72 93 ALA A CA 1
ATOM 729 C C . ALA A 1 93 ? -6.661 -24.766 19.938 1.00 61.72 93 ALA A C 1
ATOM 731 O O . ALA A 1 93 ? -5.488 -24.389 19.996 1.00 61.72 93 ALA A O 1
ATOM 732 N N . PRO A 1 94 ? -7.288 -25.249 21.025 1.00 63.62 94 PRO A N 1
ATOM 733 C CA . PRO A 1 94 ? -6.593 -25.391 22.294 1.00 63.62 94 PRO A CA 1
ATOM 734 C C . PRO A 1 94 ? -5.465 -26.426 22.151 1.00 63.62 94 PRO A C 1
ATOM 736 O O . PRO A 1 94 ? -5.705 -27.544 21.701 1.00 63.62 94 PRO A O 1
ATOM 739 N N . ILE A 1 95 ? -4.242 -26.052 22.559 1.00 69.56 95 ILE A N 1
ATOM 740 C CA . ILE A 1 95 ? -3.025 -26.902 22.546 1.00 69.56 95 ILE A CA 1
ATOM 741 C C . ILE A 1 95 ? -3.274 -28.245 23.246 1.00 69.56 95 ILE A C 1
ATOM 743 O O . ILE A 1 95 ? -2.694 -29.270 22.896 1.00 69.56 95 ILE A O 1
ATOM 747 N N . VAL A 1 96 ? -4.170 -28.233 24.230 1.00 72.00 96 VAL A N 1
ATOM 748 C CA . VAL A 1 96 ? -4.629 -29.416 24.942 1.00 72.00 96 VAL A CA 1
ATOM 749 C C . VAL A 1 96 ? -6.130 -29.559 24.693 1.00 72.00 96 VAL A C 1
ATOM 751 O O . VAL A 1 96 ? -6.875 -28.612 24.967 1.00 72.00 96 VAL A O 1
ATOM 754 N N . PRO A 1 97 ? -6.618 -30.713 24.199 1.00 74.25 97 PRO A N 1
ATOM 755 C CA . PRO A 1 97 ? -8.051 -30.938 24.083 1.00 74.25 97 PRO A CA 1
ATOM 756 C C . PRO A 1 97 ? -8.697 -30.763 25.459 1.00 74.25 97 PRO A C 1
ATOM 758 O O . PRO A 1 97 ? -8.175 -31.249 26.465 1.00 74.25 97 PRO A O 1
ATOM 761 N N . LYS A 1 98 ? -9.836 -30.059 25.516 1.00 69.44 98 LYS A N 1
ATOM 762 C CA . LYS A 1 98 ? -10.560 -29.880 26.780 1.00 69.44 98 LYS A CA 1
ATOM 763 C C . LYS A 1 98 ? -10.806 -31.259 27.406 1.00 69.44 98 LYS A C 1
ATOM 765 O O . LYS A 1 98 ? -11.290 -32.151 26.699 1.00 69.44 98 LYS A O 1
ATOM 770 N N . PRO A 1 99 ? -10.509 -31.452 28.703 1.00 75.81 99 PRO A N 1
ATOM 771 C CA . PRO A 1 99 ? -10.807 -32.710 29.366 1.00 75.81 99 PRO A CA 1
ATOM 772 C C . PRO A 1 99 ? -12.304 -32.990 29.224 1.00 75.81 99 PRO A C 1
ATOM 774 O O . PRO A 1 99 ? -13.145 -32.167 29.591 1.00 75.81 99 PRO A O 1
ATOM 777 N N . ARG A 1 100 ? -12.651 -34.141 28.638 1.00 76.62 100 ARG A N 1
ATOM 778 C CA . ARG A 1 100 ? -14.050 -34.556 28.505 1.00 76.62 100 ARG A CA 1
ATOM 779 C C . ARG A 1 100 ? -14.558 -34.882 29.906 1.00 76.62 100 ARG A C 1
ATOM 781 O O . ARG A 1 100 ? -14.137 -35.873 30.498 1.00 76.62 100 ARG A O 1
ATOM 788 N N . GLN A 1 101 ? -15.435 -34.041 30.458 1.00 74.06 101 GLN A N 1
ATOM 789 C CA . GLN A 1 101 ? -16.098 -34.362 31.720 1.00 74.06 101 GLN A CA 1
ATOM 790 C C . GLN A 1 101 ? -16.899 -35.658 31.563 1.00 74.06 101 GLN A C 1
ATOM 792 O O . GLN A 1 101 ? -17.609 -35.863 30.577 1.00 74.06 101 GLN A O 1
ATOM 797 N N . ASN A 1 102 ? -16.782 -36.539 32.553 1.00 80.00 102 ASN A N 1
ATOM 798 C CA . ASN A 1 102 ? -17.437 -37.838 32.539 1.00 80.00 102 ASN A CA 1
ATOM 799 C C . ASN A 1 102 ? -18.953 -37.649 32.729 1.00 80.00 102 ASN A C 1
ATOM 801 O O . ASN A 1 102 ? -19.407 -37.292 33.818 1.00 80.00 102 ASN A O 1
ATOM 805 N N . ALA A 1 103 ? -19.745 -37.886 31.680 1.00 77.31 103 ALA A N 1
ATOM 806 C CA . ALA A 1 103 ? -21.192 -37.638 31.688 1.00 77.31 103 ALA A CA 1
ATOM 807 C C . ALA A 1 103 ? -21.920 -38.401 32.812 1.00 77.31 103 ALA A C 1
ATOM 809 O O . ALA A 1 103 ? -22.837 -37.873 33.440 1.00 77.31 103 ALA A O 1
ATOM 810 N N . ALA A 1 104 ? -21.452 -39.611 33.134 1.00 77.75 104 ALA A N 1
ATOM 811 C CA . ALA A 1 104 ? -21.972 -40.408 34.243 1.00 77.75 104 ALA A CA 1
ATOM 812 C C . ALA A 1 104 ? -21.734 -39.750 35.615 1.00 77.75 104 ALA A C 1
ATOM 814 O O . ALA A 1 104 ? -22.585 -39.835 36.501 1.00 77.75 104 ALA A O 1
ATOM 815 N N . PHE A 1 105 ? -20.602 -39.060 35.791 1.00 76.56 105 PHE A N 1
ATOM 816 C CA . PHE A 1 105 ? -20.297 -38.328 37.021 1.00 76.56 105 PHE A CA 1
ATOM 817 C C . PHE A 1 105 ? -21.211 -37.107 37.175 1.00 76.56 105 PHE A C 1
ATOM 819 O O . PHE A 1 105 ? -21.788 -36.918 38.244 1.00 76.56 105 PHE A O 1
ATOM 826 N N . ILE A 1 10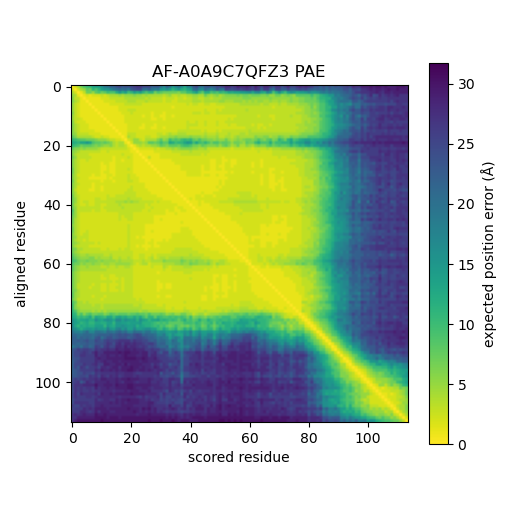6 ? -21.423 -36.339 36.098 1.00 76.19 106 ILE A N 1
ATOM 827 C CA . ILE A 1 106 ? -22.358 -35.199 36.084 1.00 76.19 106 ILE A CA 1
ATOM 828 C C . ILE A 1 106 ? -23.780 -35.666 36.420 1.00 76.19 106 ILE A C 1
ATOM 830 O O . ILE A 1 106 ? -24.422 -35.115 37.316 1.00 76.19 106 ILE A O 1
ATOM 834 N N . ALA A 1 107 ? -24.252 -36.730 35.761 1.00 76.75 107 ALA A N 1
ATOM 835 C CA . ALA A 1 107 ? -25.576 -37.293 36.011 1.00 76.75 107 ALA A CA 1
ATOM 836 C C . ALA A 1 107 ? -25.739 -37.734 37.476 1.00 76.75 107 ALA A C 1
ATOM 838 O O . ALA A 1 107 ? -26.772 -37.474 38.095 1.00 76.75 107 ALA A O 1
ATOM 839 N N . LYS A 1 108 ? -24.702 -38.337 38.069 1.00 79.06 108 LYS A N 1
ATOM 840 C CA . LYS A 1 108 ? -24.712 -38.766 39.472 1.00 79.06 108 LYS A CA 1
ATOM 841 C C . LYS A 1 108 ? -24.763 -37.592 40.456 1.00 79.06 108 LYS A C 1
ATOM 843 O O . LYS A 1 108 ? -25.442 -37.709 41.470 1.00 79.06 108 LYS A O 1
ATOM 848 N N . GLN A 1 109 ? -24.098 -36.471 40.166 1.00 75.56 109 GLN A N 1
ATOM 849 C CA . GLN A 1 109 ? -24.176 -35.262 41.001 1.00 75.56 109 GLN A CA 1
ATOM 850 C C . GLN A 1 109 ? -25.537 -34.562 40.872 1.00 75.56 109 GLN A C 1
ATOM 852 O O . GLN A 1 109 ? -26.114 -34.166 41.878 1.00 75.56 109 GLN A O 1
ATOM 857 N N . SER A 1 110 ? -26.106 -34.498 39.662 1.00 71.00 110 SER A N 1
ATOM 858 C CA . SER A 1 110 ? -27.422 -33.874 39.432 1.00 71.00 110 SER A CA 1
ATOM 859 C C . SER A 1 110 ? -28.575 -34.569 40.170 1.00 71.00 110 SER A C 1
ATOM 861 O O . SER A 1 110 ? -29.564 -33.935 40.519 1.00 71.00 110 SER A O 1
ATOM 863 N N . ARG A 1 111 ? -28.433 -35.871 40.453 1.00 70.75 111 ARG A N 1
ATOM 864 C CA . ARG A 1 111 ? -29.419 -36.667 41.198 1.00 70.75 111 ARG A CA 1
ATOM 865 C C . ARG A 1 111 ? -29.299 -36.545 42.718 1.00 70.75 111 ARG A C 1
ATOM 867 O O . ARG A 1 111 ? -30.190 -37.017 43.405 1.00 70.75 111 ARG A O 1
ATOM 874 N N . LYS A 1 112 ? -28.215 -35.964 43.248 1.00 67.31 112 LYS A N 1
ATOM 875 C CA . LYS A 1 112 ? -28.036 -35.771 44.700 1.00 67.31 112 LYS A CA 1
ATOM 876 C C . LYS A 1 112 ? -28.742 -34.527 45.242 1.00 67.31 112 LYS A C 1
ATOM 878 O O . LYS A 1 112 ? -28.952 -34.445 46.443 1.00 67.31 112 LYS A O 1
ATOM 883 N N . HIS A 1 113 ? -29.065 -33.569 44.375 1.00 59.75 113 HIS A N 1
ATOM 884 C CA . HIS A 1 113 ? -29.713 -32.303 44.735 1.00 59.75 113 HIS A CA 1
ATOM 885 C C . HIS A 1 113 ? -31.204 -32.256 44.367 1.00 59.75 113 HIS A C 1
ATOM 887 O O . HIS A 1 113 ? -31.778 -31.175 44.257 1.00 59.75 113 HIS A O 1
ATOM 893 N N . ARG A 1 114 ? -31.824 -33.417 44.163 1.00 55.00 114 ARG A N 1
ATOM 894 C CA . ARG A 1 114 ? -33.245 -33.561 43.866 1.00 55.00 114 ARG A CA 1
ATOM 895 C C . ARG A 1 114 ? -33.871 -34.485 44.897 1.00 55.00 114 ARG A C 1
ATOM 897 O O . ARG A 1 114 ? -35.022 -34.201 45.278 1.00 55.00 114 ARG A O 1
#

Nearest PDB structures (foldseek):
  6ejn-assembly1_B  TM=8.616E-01  e=2.510E-01  Mus musculus
  8tau-assembly1_K  TM=7.689E-01  e=5.403E+00  Homo sapiens
  4gpk-assembly2_H  TM=5.345E-01  e=1.875E+00  Bacillus thuringiensis serovar thuringiensis
  5lj5-assembly1_S  TM=5.706E-01  e=4.610E+00  Saccharomyces cerevisiae
  5lj3-assembly1_S  TM=5.706E-01  e=6.332E+00  Saccharomyces cerevisiae

pLDDT: mean 84.46, std 14.11, range [49.72, 97.19]